Protein AF-A0A7S4L8C0-F1 (afdb_monomer_lite)

Structure (mmCIF, N/CA/C/O backbone):
data_AF-A0A7S4L8C0-F1
#
_entry.id   AF-A0A7S4L8C0-F1
#
loop_
_atom_site.group_PDB
_atom_site.id
_atom_site.type_symbol
_atom_site.label_atom_id
_atom_site.label_alt_id
_atom_site.label_comp_id
_atom_site.label_asym_id
_atom_site.label_entity_id
_atom_site.label_seq_id
_atom_site.pdbx_PDB_ins_code
_atom_site.Cartn_x
_atom_site.Cartn_y
_atom_site.Cartn_z
_atom_site.occupancy
_atom_site.B_iso_or_equiv
_atom_site.auth_seq_id
_atom_site.auth_comp_id
_atom_site.auth_asym_id
_atom_site.auth_atom_id
_atom_site.pdbx_PDB_model_num
ATOM 1 N N . GLU A 1 1 ? -30.169 19.885 42.956 1.00 51.06 1 GLU A N 1
ATOM 2 C CA . GLU A 1 1 ? -29.229 18.930 42.324 1.00 51.06 1 GLU A CA 1
ATOM 3 C C . GLU A 1 1 ? -29.943 17.876 41.478 1.00 51.06 1 GLU A C 1
ATOM 5 O O . GLU A 1 1 ? -29.486 17.626 40.374 1.00 51.06 1 GLU A O 1
ATOM 10 N N . SER A 1 2 ? -31.102 17.354 41.899 1.00 58.41 2 SER A N 1
ATOM 11 C CA . SER A 1 2 ? -31.858 16.333 41.149 1.00 58.41 2 SER A CA 1
ATOM 12 C C . SER A 1 2 ? -32.408 16.777 39.782 1.00 58.41 2 SER A C 1
ATOM 14 O O . SER A 1 2 ? -32.470 15.971 38.863 1.00 58.41 2 SER A O 1
ATOM 16 N N . GLU A 1 3 ? -32.777 18.050 39.609 1.00 56.84 3 GLU A N 1
ATOM 17 C CA . GLU A 1 3 ? -33.371 18.541 38.349 1.00 56.84 3 GLU A CA 1
ATOM 18 C C . GLU A 1 3 ? -32.349 18.739 37.212 1.00 56.84 3 GLU A C 1
ATOM 20 O O . GLU A 1 3 ? -32.721 18.715 36.041 1.00 56.84 3 GLU A O 1
ATOM 25 N N . PHE A 1 4 ? -31.057 18.893 37.532 1.00 52.84 4 PHE A N 1
ATOM 26 C CA . PHE A 1 4 ? -29.993 18.994 36.523 1.00 52.84 4 PHE A CA 1
ATOM 27 C C . PHE A 1 4 ? -29.571 17.616 35.996 1.00 52.84 4 PHE A C 1
ATOM 29 O O . PHE A 1 4 ? -29.261 17.492 34.816 1.00 52.84 4 PHE A O 1
ATOM 36 N N . GLU A 1 5 ? -29.586 16.574 36.833 1.00 55.16 5 GLU A N 1
ATOM 37 C CA . GLU A 1 5 ? -29.233 15.211 36.410 1.00 55.16 5 GLU A CA 1
ATOM 38 C C . GLU A 1 5 ? -30.290 14.588 35.487 1.00 55.16 5 GLU A C 1
ATOM 40 O O . GLU A 1 5 ? -29.944 13.890 34.531 1.00 55.16 5 GLU A O 1
ATOM 45 N N . ASP A 1 6 ? -31.574 14.888 35.703 1.00 57.06 6 ASP A N 1
ATOM 46 C CA . ASP A 1 6 ? -32.651 14.413 34.827 1.00 57.06 6 ASP A CA 1
ATOM 47 C C . ASP A 1 6 ? -32.673 15.122 33.460 1.00 57.06 6 ASP A C 1
ATOM 49 O O . ASP A 1 6 ? -33.120 14.532 32.477 1.00 57.06 6 ASP A O 1
ATOM 53 N N . ALA A 1 7 ? -32.108 16.332 33.348 1.00 57.97 7 ALA A N 1
ATOM 54 C CA . ALA A 1 7 ? -31.993 17.063 32.081 1.00 57.97 7 ALA A CA 1
ATOM 55 C C . ALA A 1 7 ? -30.892 16.518 31.144 1.00 57.97 7 ALA A C 1
ATOM 57 O O . ALA A 1 7 ? -30.900 16.803 29.946 1.00 57.97 7 ALA A O 1
ATOM 58 N N . VAL A 1 8 ? -29.948 15.724 31.668 1.00 55.94 8 VAL A N 1
ATOM 59 C CA . VAL A 1 8 ? -28.821 15.151 30.901 1.00 55.94 8 VAL A CA 1
ATOM 60 C C . VAL A 1 8 ? -29.068 13.678 30.531 1.00 55.94 8 VAL A C 1
ATOM 62 O O . VAL A 1 8 ? -28.393 13.137 29.650 1.00 55.94 8 VAL A O 1
ATOM 65 N N . LYS A 1 9 ? -30.088 13.031 31.120 1.00 52.81 9 LYS A N 1
ATOM 66 C CA . LYS A 1 9 ? -30.567 11.685 30.748 1.00 52.81 9 LYS A CA 1
ATOM 67 C C . LYS A 1 9 ? -31.195 11.694 29.350 1.00 52.81 9 LYS A C 1
ATOM 69 O O . LYS A 1 9 ? -32.405 11.756 29.183 1.00 52.81 9 LYS A O 1
ATOM 74 N N . GLY A 1 10 ? -30.355 11.624 28.326 1.00 59.06 10 GLY A N 1
ATOM 75 C CA . GLY A 1 10 ? -30.787 11.601 26.927 1.00 59.06 10 GLY A CA 1
ATOM 76 C C . GLY A 1 10 ? -29.887 12.388 25.985 1.00 59.06 10 GLY A C 1
ATOM 77 O O . GLY A 1 10 ? -30.025 12.254 24.769 1.00 59.06 10 GLY A O 1
ATOM 78 N N . ILE A 1 11 ? -28.930 13.156 26.515 1.00 60.97 11 ILE A N 1
ATOM 79 C CA . ILE A 1 11 ? -27.886 13.764 25.694 1.00 60.97 11 ILE A CA 1
ATOM 80 C C . ILE A 1 11 ? -26.954 12.633 25.256 1.00 60.97 11 ILE A C 1
ATOM 82 O O . ILE A 1 11 ? -26.118 12.159 26.026 1.00 60.97 11 ILE A O 1
ATOM 86 N N . LYS A 1 12 ? -27.129 12.160 24.015 1.00 63.03 12 LYS A N 1
ATOM 87 C CA . LYS A 1 12 ? -26.120 11.345 23.332 1.00 63.03 12 LYS A CA 1
ATOM 88 C C . LYS A 1 12 ? -24.845 12.176 23.301 1.00 63.03 12 LYS A C 1
ATOM 90 O O . LYS A 1 12 ? -24.741 13.115 22.523 1.00 63.03 12 LYS A O 1
ATOM 95 N N . VAL A 1 13 ? -23.916 11.864 24.196 1.00 64.56 13 VAL A N 1
ATOM 96 C CA . VAL A 1 13 ? -22.574 12.430 24.160 1.00 64.56 13 VAL A CA 1
ATOM 97 C C . VAL A 1 13 ? -21.994 12.033 22.810 1.00 64.56 13 VAL A C 1
ATOM 99 O O . VAL A 1 13 ? -21.927 10.837 22.511 1.00 64.56 13 VAL A O 1
ATOM 102 N N . ASP A 1 14 ? -21.640 13.017 21.984 1.00 72.75 14 ASP A N 1
ATOM 103 C CA . ASP A 1 14 ? -20.984 12.735 20.714 1.00 72.75 14 ASP A CA 1
ATOM 104 C C . ASP A 1 14 ? -19.759 11.854 20.987 1.00 72.75 14 ASP A C 1
ATOM 106 O O . ASP A 1 14 ? -19.018 12.119 21.946 1.00 72.75 14 ASP A O 1
ATOM 110 N N . PRO A 1 15 ? -19.548 10.780 20.208 1.00 75.31 15 PRO A N 1
ATOM 111 C CA . PRO A 1 15 ? -18.390 9.926 20.397 1.00 75.31 15 PRO A CA 1
ATOM 112 C C . PRO A 1 15 ? -17.127 10.791 20.331 1.00 75.31 15 PRO A C 1
ATOM 114 O O . PRO A 1 15 ? -16.811 11.387 19.302 1.00 75.31 15 PRO A O 1
ATOM 117 N N . LYS A 1 16 ? -16.410 10.890 21.456 1.00 75.06 16 LYS A N 1
ATOM 118 C CA . LYS A 1 16 ? -15.147 11.625 21.524 1.00 75.06 16 LYS A CA 1
ATOM 119 C C . LYS A 1 16 ? -14.088 10.828 20.773 1.00 75.06 16 LYS A C 1
ATOM 121 O O . LYS A 1 16 ? -13.561 9.851 21.298 1.00 75.06 16 LYS A O 1
ATOM 126 N N . ALA A 1 17 ? -13.777 11.249 19.552 1.00 74.81 17 ALA A N 1
ATOM 127 C CA . ALA A 1 17 ? -12.612 10.753 18.838 1.00 74.81 17 ALA A CA 1
ATOM 128 C C . ALA A 1 17 ? -11.342 11.213 19.570 1.00 74.81 17 ALA A C 1
ATOM 130 O O . ALA A 1 17 ? -11.156 12.406 19.815 1.00 74.81 17 ALA A O 1
ATOM 131 N N . ILE A 1 18 ? -10.480 10.266 19.936 1.00 77.44 18 ILE A N 1
ATOM 132 C CA . ILE A 1 18 ? -9.161 10.554 20.502 1.00 77.44 18 ILE A CA 1
ATOM 133 C C . ILE A 1 18 ? -8.167 10.536 19.336 1.00 77.44 18 ILE A C 1
ATOM 135 O O . ILE A 1 18 ? -7.998 9.481 18.721 1.00 77.44 18 ILE A O 1
ATOM 139 N N . PRO A 1 19 ? -7.543 11.673 18.978 1.00 77.81 19 PRO A N 1
ATOM 140 C CA . PRO A 1 19 ? -6.570 11.697 17.898 1.00 77.81 19 PRO A CA 1
ATOM 141 C C . PRO A 1 19 ? -5.265 11.018 18.331 1.00 77.81 19 PRO A C 1
ATOM 143 O O . PRO A 1 19 ? -4.780 11.234 19.442 1.00 77.81 19 PRO A O 1
ATOM 146 N N . TYR A 1 20 ? -4.679 10.243 17.421 1.00 78.12 20 TYR A N 1
ATOM 147 C CA . TYR A 1 20 ? -3.344 9.664 17.558 1.00 78.12 20 TYR A CA 1
ATOM 148 C C . TYR A 1 20 ? -2.473 10.139 16.401 1.00 78.12 20 TYR A C 1
ATOM 150 O O . TYR A 1 20 ? -2.937 10.216 15.264 1.00 78.12 20 TYR A O 1
ATOM 158 N N . SER A 1 21 ? -1.207 10.420 16.698 1.00 80.94 21 SER A N 1
ATOM 159 C CA . SER A 1 21 ? -0.220 10.853 15.712 1.00 80.94 21 SER A CA 1
ATOM 160 C C . SER A 1 21 ? 1.034 10.005 15.843 1.00 80.94 21 SER A C 1
ATOM 162 O O . SER A 1 21 ? 1.516 9.770 16.950 1.00 80.94 21 SER A O 1
ATOM 164 N N . ILE A 1 22 ? 1.579 9.582 14.708 1.00 81.12 22 ILE A N 1
ATOM 165 C CA . ILE A 1 22 ? 2.848 8.862 14.617 1.00 81.12 22 ILE A CA 1
ATOM 166 C C . ILE A 1 22 ? 3.771 9.692 13.731 1.00 81.12 22 ILE A C 1
ATOM 168 O O . ILE A 1 22 ? 3.345 10.207 12.697 1.00 81.12 22 ILE A O 1
ATOM 172 N N . ALA A 1 23 ? 5.031 9.839 14.138 1.00 83.06 23 ALA A N 1
ATOM 173 C CA . ALA A 1 23 ? 6.031 10.478 13.295 1.00 83.06 23 ALA A CA 1
ATOM 174 C C . ALA A 1 23 ? 6.238 9.652 12.014 1.00 83.06 23 ALA A C 1
ATOM 176 O O . ALA A 1 23 ? 6.508 8.452 12.075 1.00 83.06 23 ALA A O 1
ATOM 177 N N . HIS A 1 24 ? 6.122 10.304 10.861 1.00 83.19 24 HIS A N 1
ATOM 178 C CA . HIS A 1 24 ? 6.337 9.701 9.551 1.00 83.19 24 HIS A CA 1
ATOM 179 C C . HIS A 1 24 ? 7.545 10.366 8.887 1.00 83.19 24 HIS A C 1
ATOM 181 O O . HIS A 1 24 ? 7.682 11.588 8.932 1.00 83.19 24 HIS A O 1
ATOM 187 N N . ASN A 1 25 ? 8.440 9.567 8.303 1.00 82.75 25 ASN A N 1
ATOM 188 C CA . ASN A 1 25 ? 9.616 10.096 7.619 1.00 82.75 25 ASN A CA 1
ATOM 189 C C . ASN A 1 25 ? 9.250 10.521 6.191 1.00 82.75 25 ASN A C 1
ATOM 191 O O . ASN A 1 25 ? 8.965 9.673 5.343 1.00 82.75 25 ASN A O 1
ATOM 195 N N . GLY A 1 26 ? 9.270 11.828 5.943 1.00 85.69 26 GLY A N 1
ATOM 196 C CA . GLY A 1 26 ? 8.797 12.424 4.696 1.00 85.69 26 GLY A CA 1
ATOM 197 C C . GLY A 1 26 ? 7.276 12.547 4.627 1.00 85.69 26 GLY A C 1
ATOM 198 O O . GLY A 1 26 ? 6.541 12.175 5.546 1.00 85.69 26 GLY A O 1
ATOM 199 N N . THR A 1 27 ? 6.805 13.082 3.512 1.00 91.00 27 THR A N 1
ATOM 200 C CA . THR A 1 27 ? 5.388 13.287 3.210 1.00 91.00 27 THR A CA 1
ATOM 201 C C . THR A 1 27 ? 4.682 11.949 2.998 1.00 91.00 27 THR A C 1
ATOM 203 O O . THR A 1 27 ? 5.270 11.006 2.471 1.00 91.00 27 THR A O 1
ATOM 206 N N . VAL A 1 28 ? 3.424 11.848 3.437 1.00 92.44 28 VAL A N 1
ATOM 207 C CA . VAL A 1 28 ? 2.573 10.672 3.205 1.00 92.44 28 VAL A CA 1
ATOM 208 C C . VAL A 1 28 ? 1.857 10.843 1.867 1.00 92.44 28 VAL A C 1
ATOM 210 O O . VAL A 1 28 ? 0.908 11.620 1.777 1.00 92.44 28 VAL A O 1
ATOM 213 N N . ASN A 1 29 ? 2.275 10.097 0.846 1.00 94.06 29 ASN A N 1
ATOM 214 C CA . ASN A 1 29 ? 1.647 10.134 -0.479 1.00 94.06 29 ASN A CA 1
ATOM 215 C C . ASN A 1 29 ? 0.358 9.303 -0.512 1.00 94.06 29 ASN A C 1
ATOM 217 O O . ASN A 1 29 ? -0.633 9.691 -1.129 1.00 94.06 29 ASN A O 1
ATOM 221 N N . LYS A 1 30 ? 0.355 8.150 0.169 1.00 95.31 30 LYS A N 1
ATOM 222 C CA . LYS A 1 30 ? -0.806 7.255 0.240 1.00 95.31 30 LYS A CA 1
ATOM 223 C C . LYS A 1 30 ? -0.853 6.505 1.562 1.00 95.31 30 LYS A C 1
ATOM 225 O O . LYS A 1 30 ? 0.188 6.164 2.118 1.00 95.31 30 LYS A O 1
ATOM 230 N N . VAL A 1 31 ? -2.065 6.219 2.033 1.00 93.88 31 VAL A N 1
ATOM 231 C CA . VAL A 1 31 ? -2.330 5.390 3.212 1.00 93.88 31 VAL A CA 1
ATOM 232 C C . VAL A 1 31 ? -3.488 4.439 2.921 1.00 93.88 31 VAL A C 1
ATOM 234 O O . VAL A 1 31 ? -4.483 4.849 2.323 1.00 93.88 31 VAL A O 1
ATOM 237 N N . ILE A 1 32 ? -3.352 3.169 3.300 1.00 95.50 32 ILE A N 1
ATOM 238 C CA . ILE A 1 32 ? -4.385 2.142 3.105 1.00 95.50 32 ILE A CA 1
ATOM 239 C C . ILE A 1 32 ? -4.433 1.162 4.284 1.00 95.50 32 ILE A C 1
ATOM 241 O O . ILE A 1 32 ? -3.397 0.740 4.802 1.00 95.50 32 ILE A O 1
ATOM 245 N N . CYS A 1 33 ? -5.638 0.749 4.675 1.00 94.19 33 CYS A N 1
ATOM 246 C CA . CYS A 1 33 ? -5.840 -0.299 5.678 1.00 94.19 33 CYS A CA 1
ATOM 247 C C . CYS A 1 33 ? -5.854 -1.683 5.022 1.00 94.19 33 CYS A C 1
ATOM 249 O O . CYS A 1 33 ? -6.358 -1.842 3.907 1.00 94.19 33 CYS A O 1
ATOM 251 N N . MET A 1 34 ? -5.321 -2.686 5.716 1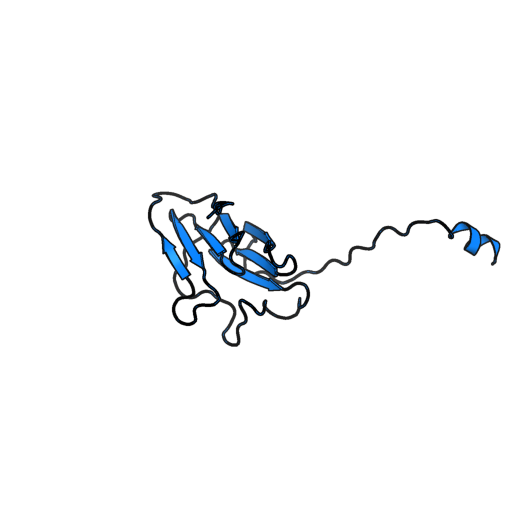.00 93.50 34 MET A N 1
ATOM 252 C CA . MET A 1 34 ? -5.357 -4.070 5.254 1.00 93.50 34 MET A CA 1
ATOM 253 C C . MET A 1 34 ? -6.793 -4.617 5.332 1.00 93.50 34 MET A C 1
ATOM 255 O O . MET A 1 34 ? -7.437 -4.484 6.373 1.00 93.50 34 MET A O 1
ATOM 259 N N . PRO A 1 35 ? -7.313 -5.256 4.270 1.00 94.25 35 PRO A N 1
ATOM 260 C CA . PRO A 1 35 ? -8.703 -5.709 4.243 1.00 94.25 35 PRO A CA 1
ATOM 261 C C . PRO A 1 35 ? -8.984 -6.851 5.231 1.00 94.25 35 PRO A C 1
ATOM 263 O O . PRO A 1 35 ? -10.083 -6.927 5.771 1.00 94.25 35 PRO A O 1
ATOM 266 N N . GLN A 1 36 ? -8.002 -7.720 5.495 1.00 93.19 36 GLN A N 1
ATOM 267 C CA . GLN A 1 36 ? -8.134 -8.838 6.437 1.00 93.19 36 GLN A CA 1
ATOM 268 C C . GLN A 1 36 ? -8.002 -8.397 7.904 1.00 93.19 36 GLN A C 1
ATOM 270 O O . GLN A 1 36 ? -8.567 -9.041 8.785 1.00 93.19 36 GLN A O 1
ATOM 275 N N . SER A 1 37 ? -7.273 -7.308 8.169 1.00 91.44 37 SER A N 1
ATOM 276 C CA . SER A 1 37 ? -7.074 -6.752 9.511 1.00 91.44 37 SER A CA 1
ATOM 277 C C . SER A 1 37 ? -7.000 -5.219 9.449 1.00 91.44 37 SER A C 1
ATOM 279 O O . SER A 1 37 ? -5.915 -4.667 9.251 1.00 91.44 37 SER A O 1
ATOM 281 N N . PRO A 1 38 ? -8.131 -4.503 9.612 1.00 89.31 38 PRO A N 1
ATOM 282 C CA . PRO A 1 38 ? -8.190 -3.043 9.458 1.00 89.31 38 PRO A CA 1
ATOM 283 C C . PRO A 1 38 ? -7.339 -2.238 10.448 1.00 89.31 38 PRO A C 1
ATOM 285 O O . PRO A 1 38 ? -7.174 -1.033 10.271 1.00 89.31 38 PRO A O 1
ATOM 288 N N . THR A 1 39 ? -6.811 -2.886 11.486 1.00 88.19 39 THR A N 1
ATOM 289 C CA . THR A 1 39 ? -5.885 -2.291 12.456 1.00 88.19 39 THR A CA 1
ATOM 290 C C . THR A 1 39 ? -4.482 -2.157 11.872 1.00 88.19 39 THR A C 1
ATOM 292 O O . THR A 1 39 ? -3.702 -1.329 12.333 1.00 88.19 39 THR A O 1
ATOM 295 N N . ILE A 1 40 ? -4.170 -2.909 10.812 1.00 88.12 40 ILE A N 1
ATOM 296 C CA . ILE A 1 40 ? -2.905 -2.814 10.094 1.00 88.12 40 ILE A CA 1
ATOM 297 C C . ILE A 1 40 ? -3.037 -1.800 8.960 1.00 88.12 40 ILE A C 1
ATOM 299 O O . ILE A 1 40 ? -3.886 -1.923 8.074 1.00 88.12 40 ILE A O 1
ATOM 303 N N . VAL A 1 41 ? -2.153 -0.808 8.965 1.00 90.69 41 VAL A N 1
ATOM 304 C CA . VAL A 1 41 ? -2.158 0.315 8.026 1.00 90.69 41 VAL A CA 1
ATOM 305 C C . VAL A 1 41 ? -0.802 0.408 7.343 1.00 90.69 41 VAL A C 1
ATOM 307 O O . VAL A 1 41 ? 0.223 0.421 8.017 1.00 90.69 41 VAL A O 1
ATOM 310 N N . ALA A 1 42 ? -0.784 0.502 6.015 1.00 91.31 42 ALA A N 1
ATOM 311 C CA . ALA A 1 42 ? 0.423 0.829 5.260 1.00 91.31 42 ALA A CA 1
ATOM 312 C C . ALA A 1 42 ? 0.392 2.283 4.793 1.00 91.31 42 ALA A C 1
ATOM 314 O O . ALA A 1 42 ? -0.652 2.770 4.353 1.00 91.31 42 ALA A O 1
ATOM 315 N N . SER A 1 43 ? 1.545 2.947 4.833 1.00 91.94 43 SER A N 1
ATOM 316 C CA . SER A 1 43 ? 1.773 4.239 4.191 1.00 91.94 43 SER A CA 1
ATOM 317 C C . SER A 1 43 ? 2.917 4.165 3.185 1.00 91.94 43 SER A C 1
ATOM 319 O O . SER A 1 43 ? 3.844 3.376 3.354 1.00 91.94 43 SER A O 1
ATOM 321 N N . LEU A 1 44 ? 2.851 5.006 2.152 1.00 91.94 44 LEU A N 1
ATOM 322 C CA . LEU A 1 44 ? 3.917 5.227 1.175 1.00 91.94 44 LEU A CA 1
ATOM 323 C C . LEU A 1 44 ? 4.433 6.660 1.309 1.00 91.94 44 LEU A C 1
ATOM 325 O O . LEU A 1 44 ? 3.638 7.604 1.271 1.00 91.94 44 LEU A O 1
ATOM 329 N N . SER A 1 45 ? 5.746 6.811 1.477 1.00 90.44 45 SER A N 1
ATOM 330 C CA . SER A 1 45 ? 6.403 8.114 1.569 1.00 90.44 45 SER A CA 1
ATOM 331 C C . SER A 1 45 ? 6.836 8.663 0.210 1.00 90.44 45 SER A C 1
ATOM 333 O O . SER A 1 45 ? 6.990 7.916 -0.758 1.00 90.44 45 SER A O 1
ATOM 335 N N . GLU A 1 46 ? 7.128 9.964 0.166 1.00 87.38 46 GLU A N 1
ATOM 336 C CA . GLU A 1 46 ? 7.769 10.623 -0.987 1.00 87.38 46 GLU A CA 1
ATOM 337 C C . GLU A 1 46 ? 9.119 9.996 -1.382 1.00 87.38 46 GLU A C 1
ATOM 339 O O . GLU A 1 46 ? 9.548 10.087 -2.527 1.00 87.38 46 GLU A O 1
ATOM 344 N N . TYR A 1 47 ? 9.784 9.304 -0.455 1.00 86.44 47 TYR A N 1
ATOM 345 C CA . TYR A 1 47 ? 11.039 8.596 -0.717 1.00 86.44 47 TYR A CA 1
ATOM 346 C C . TYR A 1 47 ? 10.825 7.175 -1.262 1.00 86.44 47 TYR A C 1
ATOM 348 O O . TYR A 1 47 ? 11.787 6.432 -1.429 1.00 86.44 47 TYR A O 1
ATOM 356 N N . GLY A 1 48 ? 9.576 6.758 -1.487 1.00 84.25 48 GLY A N 1
ATOM 357 C CA . GLY A 1 48 ? 9.246 5.386 -1.876 1.00 84.25 48 GLY A CA 1
ATOM 358 C C . GLY A 1 48 ? 9.310 4.385 -0.719 1.00 84.25 48 GLY A C 1
ATOM 359 O O . GLY A 1 48 ? 9.162 3.184 -0.938 1.00 84.25 48 GLY A O 1
ATOM 360 N N . THR A 1 49 ? 9.519 4.852 0.516 1.00 85.19 49 THR A N 1
ATOM 361 C CA . THR A 1 49 ? 9.533 3.998 1.707 1.00 85.19 49 THR A CA 1
ATOM 362 C C . THR A 1 49 ? 8.112 3.599 2.072 1.00 85.19 49 THR A C 1
ATOM 364 O O . THR A 1 49 ? 7.237 4.455 2.219 1.00 85.19 49 THR A O 1
ATOM 367 N N . ILE A 1 50 ? 7.897 2.304 2.285 1.00 87.81 50 ILE A N 1
ATOM 368 C CA . ILE A 1 50 ? 6.633 1.777 2.793 1.00 87.81 50 ILE A CA 1
ATOM 369 C C . ILE A 1 50 ? 6.778 1.502 4.283 1.00 87.81 50 ILE A C 1
ATOM 371 O O . ILE A 1 50 ? 7.657 0.744 4.695 1.00 87.81 50 ILE A O 1
ATOM 375 N N . ASN A 1 51 ? 5.897 2.094 5.083 1.00 85.75 51 ASN A N 1
ATOM 376 C CA . ASN A 1 51 ? 5.811 1.834 6.515 1.00 85.75 51 ASN A CA 1
ATOM 377 C C . ASN A 1 51 ? 4.525 1.066 6.815 1.00 85.75 51 ASN A C 1
ATOM 379 O O . ASN A 1 51 ? 3.483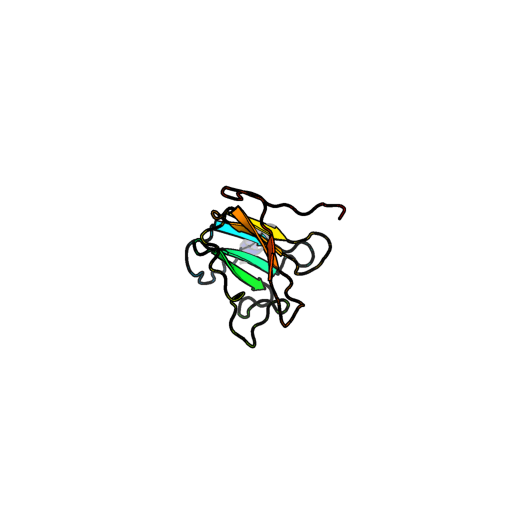 1.364 6.234 1.00 85.75 51 ASN A O 1
ATOM 383 N N . VAL A 1 52 ? 4.588 0.096 7.730 1.00 86.75 52 VAL A N 1
ATOM 384 C CA . VAL A 1 52 ? 3.417 -0.676 8.163 1.00 86.75 52 VAL A CA 1
ATOM 385 C C . VAL A 1 52 ? 3.236 -0.543 9.672 1.00 86.75 52 VAL A C 1
ATOM 387 O O . VAL A 1 52 ? 4.116 -0.895 10.460 1.00 86.75 52 VAL A O 1
ATOM 390 N N . TYR A 1 53 ? 2.072 -0.041 10.060 1.00 84.31 53 TYR A N 1
ATOM 391 C CA . TYR A 1 53 ? 1.673 0.252 11.430 1.00 84.31 53 TYR A CA 1
ATOM 392 C C . TYR A 1 53 ? 0.576 -0.709 11.873 1.00 84.31 53 TYR A C 1
ATOM 394 O O . TYR A 1 53 ? -0.220 -1.160 11.055 1.00 84.31 53 TYR A O 1
ATOM 402 N N . ASP A 1 54 ? 0.522 -0.994 13.169 1.00 85.50 54 ASP A N 1
ATOM 403 C CA . ASP A 1 54 ? -0.580 -1.712 13.804 1.00 85.50 54 ASP A CA 1
ATOM 404 C C . ASP A 1 54 ? -1.195 -0.795 14.862 1.00 85.50 54 ASP A C 1
ATOM 406 O O . ASP A 1 54 ? -0.527 -0.411 15.820 1.00 85.50 54 ASP A O 1
ATOM 410 N N . TRP A 1 55 ? -2.449 -0.399 14.655 1.00 76.25 55 TRP A N 1
ATOM 411 C CA . TRP A 1 55 ? -3.165 0.556 15.497 1.00 76.25 55 TRP A CA 1
ATOM 412 C C . TRP A 1 55 ? -3.722 -0.053 16.787 1.00 76.25 55 TRP A C 1
ATOM 414 O O . TRP A 1 55 ? -4.022 0.688 17.716 1.00 76.25 55 TRP A O 1
ATOM 424 N N . ASP A 1 56 ? -3.823 -1.378 16.895 1.00 75.69 56 ASP A N 1
ATOM 425 C CA . ASP A 1 56 ? -4.097 -2.008 18.196 1.00 75.69 56 ASP A CA 1
ATOM 426 C C . ASP A 1 56 ? -2.839 -1.996 19.066 1.00 75.69 56 ASP A C 1
ATOM 428 O O . ASP A 1 56 ? -2.894 -1.948 20.295 1.00 75.69 56 ASP A O 1
ATOM 432 N N . ASN A 1 57 ? -1.683 -1.984 18.407 1.00 69.69 57 ASN A N 1
ATOM 433 C CA . ASN A 1 57 ? -0.374 -1.958 19.023 1.00 69.69 57 ASN A CA 1
ATOM 434 C C . ASN A 1 57 ? 0.384 -0.679 18.653 1.00 69.69 57 ASN A C 1
ATOM 436 O O . ASN A 1 57 ? 1.580 -0.779 18.421 1.00 69.69 57 ASN A O 1
ATOM 440 N N . VAL A 1 58 ? -0.268 0.501 18.631 1.00 57.41 58 VAL A N 1
ATOM 441 C CA . VAL A 1 58 ? 0.249 1.810 18.122 1.00 57.41 58 VAL A CA 1
ATOM 442 C C . VAL A 1 58 ? 1.709 2.118 18.509 1.00 57.41 58 VAL A C 1
ATOM 444 O O . VAL A 1 58 ? 2.414 2.848 17.819 1.00 57.41 58 VAL A O 1
ATOM 447 N N . LEU A 1 59 ? 2.184 1.557 19.621 1.00 53.91 59 LEU A N 1
ATOM 448 C CA . LEU A 1 59 ? 3.548 1.687 20.133 1.00 53.91 59 LEU A CA 1
ATOM 449 C C . LEU A 1 59 ? 4.572 0.698 19.524 1.00 53.91 59 LEU A C 1
ATOM 451 O O . LEU A 1 59 ? 5.712 0.658 19.988 1.00 53.91 59 LEU A O 1
ATOM 455 N N . ARG A 1 60 ? 4.198 -0.139 18.544 1.00 52.34 60 ARG A N 1
ATOM 456 C CA . ARG A 1 60 ? 5.026 -1.201 17.944 1.00 52.34 60 ARG A CA 1
ATOM 457 C C . ARG A 1 60 ? 4.727 -1.359 16.438 1.00 52.34 60 ARG A C 1
ATOM 459 O O . ARG A 1 60 ? 3.568 -1.274 16.040 1.00 52.34 60 ARG A O 1
ATOM 466 N N . PRO A 1 61 ? 5.735 -1.620 15.584 1.00 52.25 61 PRO A N 1
ATOM 467 C CA . PRO A 1 61 ? 5.498 -1.970 14.181 1.00 52.25 61 PRO A CA 1
ATOM 468 C C . PRO A 1 61 ? 4.668 -3.261 14.074 1.00 52.25 61 PRO A C 1
ATOM 470 O O . PRO A 1 61 ? 4.817 -4.165 14.903 1.00 52.25 61 PRO A O 1
ATOM 473 N N . ALA A 1 62 ? 3.797 -3.351 13.060 1.00 51.81 62 ALA A N 1
ATOM 474 C CA . ALA A 1 62 ? 2.866 -4.471 12.900 1.00 51.81 62 ALA A CA 1
ATOM 475 C C . ALA A 1 62 ? 3.591 -5.821 12.884 1.00 51.81 62 ALA A C 1
ATOM 477 O O . ALA A 1 62 ? 4.574 -5.986 12.166 1.00 51.81 62 ALA A O 1
ATOM 478 N N . LYS A 1 63 ? 3.074 -6.817 13.619 1.00 50.94 63 LYS A N 1
ATOM 479 C CA . LYS A 1 63 ? 3.726 -8.131 13.800 1.00 50.94 63 LYS A CA 1
ATOM 480 C C . LYS A 1 63 ? 3.991 -8.887 12.492 1.00 50.94 63 LYS A C 1
ATOM 482 O O . LYS A 1 63 ? 4.956 -9.633 12.390 1.00 50.94 63 LYS A O 1
ATOM 487 N N . ILE A 1 64 ? 3.157 -8.670 11.477 1.00 50.97 64 ILE A N 1
ATOM 488 C CA . ILE A 1 64 ? 3.326 -9.277 10.146 1.00 50.97 64 ILE A CA 1
ATOM 489 C C . ILE A 1 64 ? 4.595 -8.746 9.464 1.00 50.97 64 ILE A C 1
ATOM 491 O O . ILE A 1 64 ? 5.247 -9.464 8.717 1.00 50.97 64 ILE A O 1
ATOM 495 N N . TRP A 1 65 ? 4.978 -7.515 9.791 1.00 53.03 65 TRP A N 1
ATOM 496 C CA . TRP A 1 65 ? 6.151 -6.811 9.291 1.00 53.03 65 TRP A CA 1
ATOM 497 C C . TRP A 1 65 ? 7.171 -6.541 10.413 1.00 53.03 65 TRP A C 1
ATOM 499 O O . TRP A 1 65 ? 8.000 -5.639 10.283 1.00 53.03 65 TRP A O 1
ATOM 509 N N . SER A 1 66 ? 7.109 -7.290 11.530 1.00 41.59 66 SER A N 1
ATOM 510 C CA . SER A 1 66 ? 7.873 -6.958 12.734 1.00 41.59 66 SER A CA 1
ATOM 511 C C . SER A 1 66 ? 9.363 -7.104 12.518 1.00 41.59 66 SER A C 1
ATOM 513 O O . SER A 1 66 ? 9.890 -8.187 12.251 1.00 41.59 66 SER A O 1
ATOM 515 N N . SER A 1 67 ? 10.020 -5.984 12.753 1.00 41.19 67 SER A N 1
ATOM 516 C CA . SER A 1 67 ? 11.438 -5.841 12.949 1.00 41.19 67 SER A CA 1
ATOM 517 C C . SER A 1 67 ? 11.850 -6.271 14.358 1.00 41.19 67 SER A C 1
ATOM 519 O O . SER A 1 67 ? 11.744 -5.487 15.299 1.00 41.19 67 SER A O 1
ATOM 521 N N . GLU A 1 68 ? 12.416 -7.462 14.504 1.00 38.41 68 GLU A N 1
ATOM 522 C CA . GLU A 1 68 ? 13.670 -7.518 15.273 1.00 38.41 68 GLU A CA 1
ATOM 523 C C . GLU A 1 68 ? 14.840 -6.933 14.445 1.00 38.41 68 GLU A C 1
ATOM 525 O O . GLU A 1 68 ? 15.891 -6.644 14.995 1.00 38.41 68 GLU A O 1
ATOM 530 N N . ASP A 1 69 ? 14.603 -6.630 13.160 1.00 43.06 69 ASP A N 1
ATOM 531 C CA . ASP A 1 69 ? 15.477 -5.882 12.249 1.00 43.06 69 ASP A CA 1
ATOM 532 C C . ASP A 1 69 ? 14.720 -4.700 11.644 1.00 43.06 69 ASP A C 1
ATOM 534 O O . ASP A 1 69 ? 13.794 -4.893 10.854 1.00 43.06 69 ASP A O 1
ATOM 538 N N . SER A 1 70 ? 15.049 -3.489 12.092 1.00 37.28 70 SER A N 1
ATOM 539 C CA . SER A 1 70 ? 14.463 -2.193 11.722 1.00 37.28 70 SER A CA 1
ATOM 540 C C . SER A 1 70 ? 13.750 -2.146 10.357 1.00 37.28 70 SER A C 1
ATOM 542 O O . SER A 1 70 ? 14.392 -2.101 9.313 1.00 37.28 70 SER A O 1
ATOM 544 N N . SER A 1 71 ? 12.417 -2.147 10.416 1.00 45.34 71 SER A N 1
ATOM 545 C CA . SER A 1 71 ? 11.400 -1.428 9.628 1.00 45.34 71 SER A CA 1
ATOM 546 C C . SER A 1 71 ? 11.740 -0.804 8.261 1.00 45.34 71 SER A C 1
ATOM 548 O O . SER A 1 71 ? 11.219 0.265 7.954 1.00 45.34 71 SER A O 1
ATOM 550 N N . GLN A 1 72 ? 12.562 -1.422 7.420 1.00 47.47 72 GLN A N 1
ATOM 551 C CA . GLN A 1 72 ? 12.776 -1.016 6.030 1.00 47.47 72 GLN A CA 1
ATOM 552 C C . GLN A 1 72 ? 12.747 -2.263 5.145 1.00 47.47 72 GLN A C 1
ATOM 554 O O . GLN A 1 72 ? 13.412 -3.258 5.428 1.00 47.47 72 GLN A O 1
ATOM 559 N N . VAL A 1 73 ? 11.960 -2.225 4.071 1.00 49.31 73 VAL A N 1
ATOM 560 C CA . VAL A 1 73 ? 12.115 -3.176 2.965 1.00 49.31 73 VAL A CA 1
ATOM 561 C C . VAL A 1 73 ? 13.448 -2.839 2.280 1.00 49.31 73 VAL A C 1
ATOM 563 O O . VAL A 1 73 ? 13.575 -1.713 1.799 1.00 49.31 73 VAL A O 1
ATOM 566 N N . PRO A 1 74 ? 14.460 -3.730 2.263 1.00 47.56 74 PRO A N 1
ATOM 567 C CA . PRO A 1 74 ? 15.783 -3.359 1.767 1.00 47.56 74 PRO A CA 1
ATOM 568 C C . PRO A 1 74 ? 15.859 -3.207 0.234 1.00 47.56 74 PRO A C 1
ATOM 570 O O . PRO A 1 74 ? 15.378 -4.060 -0.508 1.00 47.56 74 PRO A O 1
ATOM 573 N N . GLU A 1 75 ? 16.574 -2.149 -0.176 1.00 47.03 75 GLU A N 1
ATOM 574 C CA . GLU A 1 75 ? 17.594 -2.102 -1.250 1.00 47.03 75 GLU A CA 1
ATOM 575 C C . GLU A 1 75 ? 17.231 -1.976 -2.739 1.00 47.03 75 GLU A C 1
ATOM 577 O O . GLU A 1 75 ? 18.051 -2.234 -3.618 1.00 47.03 75 GLU A O 1
ATOM 582 N N . SER A 1 76 ? 16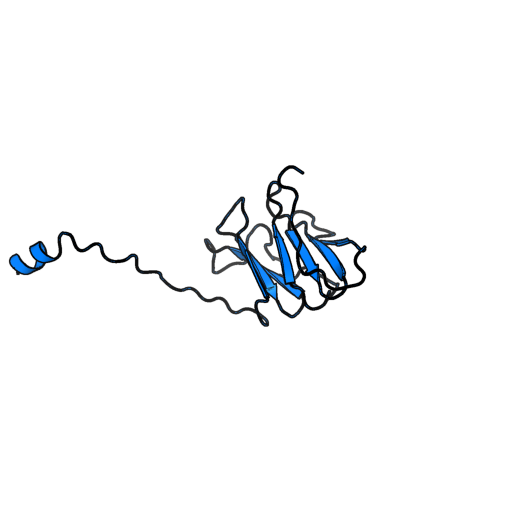.108 -1.356 -3.058 1.00 51.59 76 SER A N 1
ATOM 583 C CA . SER A 1 76 ? 16.102 -0.473 -4.228 1.00 51.59 76 SER A CA 1
ATOM 584 C C . SER A 1 76 ? 15.307 0.751 -3.848 1.00 51.59 76 SER A C 1
ATOM 586 O O . SER A 1 76 ? 14.104 0.624 -3.666 1.00 51.59 76 SER A O 1
ATOM 588 N N . ASN A 1 77 ? 15.970 1.898 -3.663 1.00 62.25 77 ASN A N 1
ATOM 589 C CA . ASN A 1 77 ? 15.280 3.179 -3.543 1.00 62.25 77 ASN A CA 1
ATOM 590 C C . ASN A 1 77 ? 14.528 3.390 -4.864 1.00 62.25 77 ASN A C 1
ATOM 592 O O . ASN A 1 77 ? 15.153 3.788 -5.850 1.00 62.25 77 ASN A O 1
ATOM 596 N N . PRO A 1 78 ? 13.230 3.075 -4.935 1.00 65.19 78 PRO A N 1
ATOM 597 C CA . PRO A 1 78 ? 12.527 3.020 -6.204 1.00 65.19 78 PRO A CA 1
ATOM 598 C C . PRO A 1 78 ? 12.139 4.423 -6.686 1.00 65.19 78 PRO A C 1
ATOM 600 O O . PRO A 1 78 ? 11.576 4.578 -7.774 1.00 65.19 78 PRO A O 1
ATOM 603 N N . GLY A 1 79 ? 12.481 5.432 -5.876 1.00 76.25 79 GLY A N 1
ATOM 604 C CA . GLY A 1 79 ? 12.006 6.789 -5.976 1.00 76.25 79 GLY A CA 1
ATOM 605 C C . GLY A 1 79 ? 10.594 6.924 -5.422 1.00 76.25 79 GLY A C 1
ATOM 606 O O . GLY A 1 79 ? 9.956 5.964 -4.976 1.00 76.25 79 GLY A O 1
ATOM 607 N N . GLU A 1 80 ? 10.113 8.155 -5.481 1.00 88.94 80 GLU A N 1
ATOM 608 C CA . GLU A 1 80 ? 8.745 8.525 -5.155 1.00 88.94 80 GLU A CA 1
ATOM 609 C C . GLU A 1 80 ? 7.718 7.597 -5.817 1.00 88.94 80 GLU A C 1
ATOM 611 O O . GLU A 1 80 ? 7.886 7.160 -6.960 1.00 88.94 80 GLU A O 1
ATOM 616 N N . GLY A 1 81 ? 6.638 7.298 -5.096 1.00 89.94 81 GLY A N 1
ATOM 617 C CA . GLY A 1 81 ? 5.529 6.512 -5.618 1.00 89.94 81 GLY A CA 1
ATOM 618 C C . GLY A 1 81 ? 4.173 7.013 -5.143 1.00 89.94 81 GLY A C 1
ATOM 619 O O . GLY A 1 81 ? 4.060 7.741 -4.154 1.00 89.94 81 GLY A O 1
ATOM 620 N N . TRP A 1 82 ? 3.145 6.583 -5.869 1.00 93.00 82 TRP A N 1
ATOM 621 C CA . TRP A 1 82 ? 1.751 7.014 -5.695 1.00 93.00 82 TRP A CA 1
ATOM 622 C C . TRP A 1 82 ? 0.786 5.832 -5.594 1.00 93.00 82 TRP A C 1
ATOM 624 O O . TRP A 1 82 ? -0.314 5.940 -5.040 1.00 93.00 82 TRP A O 1
ATOM 634 N N . ALA A 1 83 ? 1.201 4.669 -6.091 1.00 95.69 83 ALA A N 1
ATOM 635 C CA . ALA A 1 83 ? 0.384 3.477 -6.109 1.00 95.69 83 ALA A CA 1
ATOM 636 C C . ALA A 1 83 ? 0.729 2.565 -4.927 1.00 95.69 83 ALA A C 1
ATOM 638 O O . ALA A 1 83 ? 1.889 2.249 -4.679 1.00 95.69 83 ALA A O 1
ATOM 639 N N . LEU A 1 84 ? -0.302 2.134 -4.203 1.00 96.06 84 LEU A N 1
ATOM 640 C CA . LEU A 1 84 ? -0.204 1.240 -3.054 1.00 96.06 84 LEU A CA 1
ATOM 641 C C . LEU A 1 84 ? -1.515 0.454 -2.955 1.00 96.06 84 LEU A C 1
ATOM 643 O O . LEU A 1 84 ? -2.584 1.077 -2.967 1.00 96.06 84 LEU A O 1
ATOM 647 N N . ALA A 1 85 ? -1.447 -0.877 -2.875 1.00 96.88 85 ALA A N 1
ATOM 648 C CA . ALA A 1 85 ? -2.622 -1.737 -2.729 1.00 96.88 85 ALA A CA 1
ATOM 649 C C . ALA A 1 85 ? -2.307 -3.041 -1.984 1.00 96.88 85 ALA A C 1
ATOM 651 O O . ALA A 1 85 ? -1.391 -3.775 -2.359 1.00 96.88 85 ALA A O 1
ATOM 652 N N . TRP A 1 86 ? -3.109 -3.361 -0.968 1.00 95.81 86 TRP A N 1
ATOM 653 C CA . TRP A 1 86 ? -3.096 -4.670 -0.312 1.00 95.81 86 TRP A CA 1
ATOM 654 C C . TRP A 1 86 ? -3.757 -5.723 -1.196 1.00 95.81 86 TRP A C 1
ATOM 656 O O . TRP A 1 86 ? -4.773 -5.448 -1.839 1.00 95.81 86 TRP A O 1
ATOM 666 N N . ASN A 1 87 ? -3.219 -6.938 -1.175 1.00 95.00 87 ASN A N 1
ATOM 667 C CA . ASN A 1 87 ? -3.900 -8.091 -1.736 1.00 95.00 87 ASN A CA 1
ATOM 668 C C . ASN A 1 87 ? -5.178 -8.366 -0.927 1.00 95.00 87 ASN A C 1
ATOM 670 O O . ASN A 1 87 ? -5.170 -8.400 0.306 1.00 95.00 87 ASN A O 1
ATOM 674 N N . LEU A 1 88 ? -6.295 -8.549 -1.630 1.00 94.00 88 LEU A N 1
ATOM 675 C CA . LEU A 1 88 ? -7.613 -8.710 -1.015 1.00 94.00 88 LEU A CA 1
ATOM 676 C C . LEU A 1 88 ? -7.832 -10.105 -0.410 1.00 94.00 88 LEU A C 1
ATOM 678 O O . LEU A 1 88 ? -8.713 -10.280 0.429 1.00 94.00 88 LEU A O 1
ATOM 682 N N . ARG A 1 89 ? -7.044 -11.100 -0.827 1.00 91.75 89 ARG A N 1
ATOM 683 C CA . ARG A 1 89 ? -7.163 -12.503 -0.413 1.00 91.75 89 ARG A CA 1
ATOM 684 C C . ARG A 1 89 ? -6.051 -12.925 0.527 1.00 91.75 89 ARG A C 1
ATOM 686 O O . ARG A 1 89 ? -6.315 -13.510 1.573 1.00 91.75 89 ARG A O 1
ATOM 693 N N . GLU A 1 90 ? -4.820 -12.607 0.163 1.00 91.31 90 GLU A N 1
ATOM 694 C CA . GLU A 1 90 ? -3.632 -13.028 0.883 1.00 91.31 90 GLU A CA 1
ATOM 695 C C . GLU A 1 90 ? -3.170 -11.953 1.864 1.00 91.31 90 GLU A C 1
ATOM 697 O O . GLU A 1 90 ? -2.665 -10.893 1.495 1.00 91.31 90 GLU A O 1
ATOM 702 N N . GLU A 1 91 ? -3.334 -12.260 3.148 1.00 90.38 91 GLU A N 1
ATOM 703 C CA . GLU A 1 91 ? -2.954 -11.383 4.248 1.00 90.38 91 GLU A CA 1
ATOM 704 C C . GLU A 1 91 ? -1.465 -11.004 4.191 1.00 90.38 91 GLU A C 1
ATOM 706 O O . GLU A 1 91 ? -0.574 -11.865 4.174 1.00 90.38 91 GLU A O 1
ATOM 711 N N . GLY A 1 92 ? -1.209 -9.696 4.234 1.00 89.12 92 GLY A N 1
ATOM 712 C CA . GLY A 1 92 ? 0.132 -9.125 4.301 1.00 89.12 92 GLY A CA 1
ATOM 713 C C . GLY A 1 92 ? 0.801 -8.888 2.949 1.00 89.12 92 GLY A C 1
ATOM 714 O O . GLY A 1 92 ? 1.808 -8.184 2.924 1.00 89.12 92 GLY A O 1
ATOM 715 N N . ILE A 1 93 ? 0.271 -9.410 1.839 1.00 92.12 93 ILE A N 1
ATOM 716 C CA . ILE A 1 93 ? 0.843 -9.139 0.514 1.00 92.12 93 ILE A CA 1
ATOM 717 C C . ILE A 1 93 ? 0.434 -7.742 0.053 1.00 92.12 93 ILE A C 1
ATOM 719 O O . ILE A 1 93 ? -0.734 -7.360 0.125 1.00 92.12 93 ILE A O 1
ATOM 723 N N . LEU A 1 94 ? 1.407 -6.982 -0.437 1.00 93.38 94 LEU A N 1
ATOM 724 C CA . LEU A 1 94 ? 1.243 -5.589 -0.835 1.00 93.38 94 LEU A CA 1
ATOM 725 C C . LEU A 1 94 ? 1.861 -5.367 -2.214 1.00 93.38 94 LEU A C 1
ATOM 727 O O . LEU A 1 94 ? 2.880 -5.970 -2.535 1.00 93.38 94 LEU A O 1
ATOM 731 N N . ALA A 1 95 ? 1.270 -4.483 -3.009 1.00 94.88 95 ALA A N 1
ATOM 732 C CA . ALA A 1 95 ? 1.869 -3.963 -4.229 1.00 94.88 95 ALA A CA 1
ATOM 733 C C . ALA A 1 95 ? 2.099 -2.456 -4.100 1.00 94.88 95 ALA A C 1
ATOM 735 O O . ALA A 1 95 ? 1.227 -1.748 -3.584 1.00 94.88 95 ALA A O 1
ATOM 736 N N . SER A 1 96 ? 3.224 -1.967 -4.614 1.00 94.69 96 SER A N 1
ATOM 737 C CA . SER A 1 96 ? 3.487 -0.539 -4.797 1.00 94.69 96 SER A CA 1
ATOM 738 C C . SER A 1 96 ? 3.901 -0.226 -6.229 1.00 94.69 96 SER A C 1
ATOM 740 O O . SER A 1 96 ? 4.433 -1.079 -6.935 1.00 94.69 96 SER A O 1
ATOM 742 N N . GLY A 1 97 ? 3.642 1.003 -6.666 1.00 94.56 97 GLY A N 1
ATOM 743 C CA . GLY A 1 97 ? 4.064 1.515 -7.966 1.00 94.56 97 GLY A CA 1
ATOM 744 C C . GLY A 1 97 ? 4.717 2.885 -7.823 1.00 94.56 97 GLY A C 1
ATOM 745 O O . GLY A 1 97 ? 4.286 3.711 -7.011 1.00 94.56 97 GLY A O 1
ATOM 746 N N . HIS A 1 98 ? 5.781 3.086 -8.597 1.00 92.25 98 HIS A N 1
ATOM 747 C CA . HIS A 1 98 ? 6.703 4.209 -8.448 1.00 92.25 98 HIS A CA 1
ATOM 748 C C . HIS A 1 98 ? 6.837 5.030 -9.732 1.00 92.25 98 HIS A C 1
ATOM 750 O O . HIS A 1 98 ? 6.524 4.567 -10.833 1.00 92.25 98 HIS A O 1
ATOM 756 N N . ASN A 1 99 ? 7.350 6.253 -9.591 1.00 92.62 99 ASN A N 1
ATOM 757 C CA . ASN A 1 99 ? 7.569 7.193 -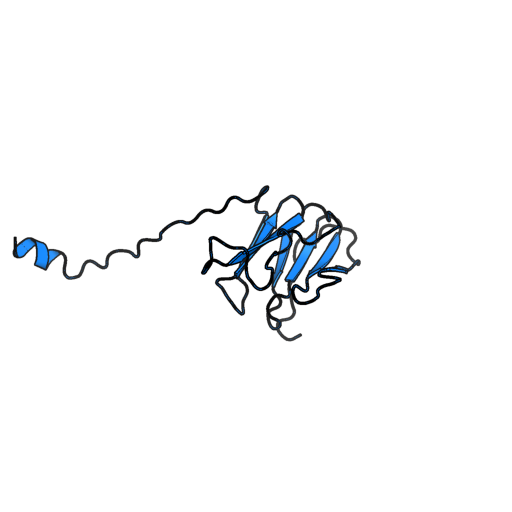10.692 1.00 92.62 99 ASN A CA 1
ATOM 758 C C . ASN A 1 99 ? 8.566 6.651 -11.738 1.00 92.62 99 ASN A C 1
ATOM 760 O O . ASN A 1 99 ? 8.509 6.989 -12.917 1.00 92.62 99 ASN A O 1
ATOM 764 N N . SER A 1 100 ? 9.442 5.734 -11.321 1.00 89.94 100 SER A N 1
ATOM 765 C CA . SER A 1 100 ? 10.370 5.006 -12.193 1.00 89.94 100 SER A CA 1
ATOM 766 C C . SER A 1 100 ? 9.695 4.041 -13.179 1.00 89.94 100 SER A C 1
ATOM 768 O O . SER A 1 100 ? 10.371 3.518 -14.060 1.00 89.94 100 SER A O 1
ATOM 770 N N . GLY A 1 101 ? 8.391 3.775 -13.046 1.00 90.94 101 GLY A N 1
ATOM 771 C CA . GLY A 1 101 ? 7.690 2.740 -13.815 1.00 90.94 101 GLY A CA 1
ATOM 772 C C . GLY A 1 101 ? 7.782 1.340 -13.206 1.00 90.94 101 GLY A C 1
ATOM 773 O O . GLY A 1 101 ? 7.196 0.391 -13.727 1.00 90.94 101 GLY A O 1
ATOM 774 N N . MET A 1 102 ? 8.491 1.197 -12.085 1.00 91.12 102 MET A N 1
ATOM 775 C CA . MET A 1 102 ? 8.611 -0.073 -11.380 1.00 91.12 102 MET A CA 1
ATOM 776 C C . MET A 1 102 ? 7.378 -0.355 -10.523 1.00 91.12 102 MET A C 1
ATOM 778 O O . MET A 1 102 ? 6.864 0.529 -9.829 1.00 91.12 102 MET A O 1
ATOM 782 N N . ILE A 1 103 ? 6.958 -1.620 -10.529 1.00 93.44 103 ILE A N 1
ATOM 783 C CA . ILE A 1 103 ? 6.001 -2.174 -9.571 1.00 93.44 103 ILE A CA 1
ATOM 784 C C . ILE A 1 103 ? 6.768 -3.092 -8.623 1.00 93.44 103 ILE A C 1
ATOM 786 O O . ILE A 1 103 ? 7.558 -3.915 -9.076 1.00 93.44 103 ILE A O 1
ATOM 790 N N . PHE A 1 104 ? 6.521 -2.996 -7.320 1.00 91.69 104 PHE A N 1
ATOM 791 C CA . PHE A 1 104 ? 7.055 -3.942 -6.343 1.00 91.69 104 PHE A CA 1
ATOM 792 C C . PHE A 1 104 ? 5.931 -4.771 -5.747 1.00 91.69 104 PHE A C 1
ATOM 794 O O . PHE A 1 104 ? 4.897 -4.245 -5.347 1.00 91.69 104 PHE A O 1
ATOM 801 N N . LEU A 1 105 ? 6.151 -6.081 -5.674 1.00 92.38 105 LEU A N 1
ATOM 802 C CA . LEU A 1 105 ? 5.317 -7.015 -4.928 1.00 92.38 105 LEU A CA 1
ATOM 803 C C . LEU A 1 105 ? 6.042 -7.381 -3.643 1.00 92.38 105 LEU A C 1
ATOM 805 O O . LEU A 1 105 ? 7.163 -7.890 -3.694 1.00 92.38 105 LEU A O 1
ATOM 809 N N . HIS A 1 106 ? 5.411 -7.135 -2.501 1.00 90.38 106 HIS A N 1
ATOM 810 C CA . HIS A 1 106 ? 6.008 -7.351 -1.197 1.00 90.38 106 HIS A CA 1
ATOM 811 C C . HIS A 1 106 ? 5.358 -8.518 -0.452 1.00 90.38 106 HIS A C 1
ATOM 813 O O . HIS A 1 106 ? 4.137 -8.590 -0.310 1.00 90.38 106 HIS A O 1
ATOM 819 N N . TYR A 1 107 ? 6.204 -9.405 0.068 1.00 87.69 107 TYR A N 1
ATOM 820 C CA . TYR A 1 107 ? 5.837 -10.654 0.722 1.00 87.69 107 TYR A CA 1
ATOM 821 C C . TYR A 1 107 ? 6.463 -10.705 2.122 1.00 87.69 107 TYR A C 1
ATOM 823 O O . TYR A 1 107 ? 7.589 -11.185 2.281 1.00 87.69 107 TYR A O 1
ATOM 831 N N . PRO A 1 108 ? 5.762 -10.242 3.170 1.00 75.31 108 PRO A N 1
ATOM 832 C CA . PRO A 1 108 ? 6.343 -10.134 4.510 1.00 75.31 108 PRO A CA 1
ATOM 833 C C . PRO A 1 108 ? 6.727 -11.482 5.127 1.00 75.31 108 PRO A C 1
ATOM 835 O O . PRO A 1 108 ? 7.623 -11.558 5.964 1.00 75.31 108 PRO A O 1
ATOM 838 N N . LYS A 1 109 ? 6.067 -12.566 4.699 1.00 72.88 109 LYS A N 1
ATOM 839 C CA . LYS A 1 109 ? 6.301 -13.928 5.199 1.00 72.88 109 LYS A CA 1
ATOM 840 C C . LYS A 1 109 ? 7.590 -14.562 4.644 1.00 72.88 109 LYS A C 1
ATOM 842 O O . LYS A 1 109 ? 8.015 -15.596 5.156 1.00 72.88 109 LYS A O 1
ATOM 847 N N . ILE A 1 110 ? 8.222 -13.969 3.625 1.00 71.50 110 ILE A N 1
ATOM 848 C CA . ILE A 1 110 ? 9.450 -14.488 3.004 1.00 71.50 110 ILE A CA 1
ATOM 849 C C . ILE A 1 110 ? 10.666 -13.842 3.677 1.00 71.50 110 ILE A C 1
ATOM 851 O O . ILE A 1 110 ? 10.831 -12.626 3.634 1.00 71.50 110 ILE A O 1
ATOM 855 N N . LYS A 1 111 ? 11.537 -14.652 4.290 1.00 62.56 111 LYS A N 1
ATOM 856 C CA . LYS A 1 111 ? 12.704 -14.153 5.042 1.00 62.56 111 LYS A CA 1
ATOM 857 C C . LYS A 1 111 ? 13.780 -13.524 4.149 1.00 62.56 111 LYS A C 1
ATOM 859 O O . LYS A 1 111 ? 14.266 -12.452 4.489 1.00 62.56 111 LYS A O 1
ATOM 864 N N . ASP A 1 112 ? 14.081 -14.141 3.005 1.00 58.12 112 ASP A N 1
ATOM 865 C CA . ASP A 1 112 ? 15.281 -13.809 2.213 1.00 58.12 112 ASP A CA 1
ATOM 866 C C . ASP A 1 112 ? 15.018 -12.864 1.029 1.00 58.12 112 ASP A C 1
ATOM 868 O O . ASP A 1 112 ? 15.940 -12.257 0.491 1.00 58.12 112 ASP A O 1
ATOM 872 N N . LYS A 1 113 ? 13.756 -12.714 0.607 1.00 59.72 113 LYS A N 1
ATOM 873 C CA . LYS A 1 113 ? 13.361 -11.799 -0.471 1.00 59.72 113 LYS A CA 1
ATOM 874 C C . LYS A 1 113 ? 11.955 -11.269 -0.230 1.00 59.72 113 LYS A C 1
ATOM 876 O O . LYS A 1 113 ? 10.976 -11.739 -0.804 1.00 59.72 113 LYS A O 1
ATOM 881 N N . ARG A 1 114 ? 11.869 -10.264 0.642 1.00 74.75 114 ARG A N 1
ATOM 882 C CA . ARG A 1 114 ? 10.602 -9.617 1.008 1.00 74.75 114 ARG A CA 1
ATOM 883 C C . ARG A 1 114 ? 9.971 -8.840 -0.142 1.00 74.75 114 ARG A C 1
ATOM 885 O O . ARG A 1 114 ? 8.835 -8.399 0.008 1.00 74.75 114 ARG A O 1
ATOM 892 N N . SER A 1 115 ? 10.663 -8.619 -1.264 1.00 83.56 115 SER A N 1
ATOM 893 C CA . SER A 1 115 ? 10.107 -7.879 -2.404 1.00 83.56 115 SER A CA 1
ATOM 894 C C . SER A 1 115 ? 10.649 -8.319 -3.761 1.00 83.56 115 SER A C 1
ATOM 896 O O . SER A 1 115 ? 11.812 -8.702 -3.897 1.00 83.56 115 SER A O 1
ATOM 898 N N . ILE A 1 116 ? 9.785 -8.262 -4.772 1.00 87.06 116 ILE A N 1
ATOM 899 C CA . ILE A 1 116 ? 10.085 -8.584 -6.169 1.00 87.06 116 ILE A CA 1
ATOM 900 C C . ILE A 1 116 ? 9.706 -7.374 -7.023 1.00 87.06 116 ILE A C 1
ATOM 902 O O . ILE A 1 116 ? 8.566 -6.923 -6.961 1.00 87.06 116 ILE A O 1
ATOM 906 N N . ALA A 1 117 ? 10.655 -6.870 -7.812 1.00 88.25 117 ALA A N 1
ATOM 907 C CA . ALA A 1 117 ? 10.398 -5.839 -8.810 1.00 88.25 117 ALA A CA 1
ATOM 908 C C . ALA A 1 117 ? 9.807 -6.461 -10.082 1.00 88.25 117 ALA A C 1
ATOM 910 O O . ALA A 1 117 ? 10.261 -7.513 -10.539 1.00 88.25 117 ALA A O 1
ATOM 911 N N . VAL A 1 118 ? 8.810 -5.793 -10.648 1.00 90.62 118 VAL A N 1
ATOM 912 C CA . VAL A 1 118 ? 8.173 -6.114 -11.920 1.00 90.62 118 VAL A CA 1
ATOM 913 C C . VAL A 1 118 ? 8.359 -4.918 -12.844 1.00 90.62 118 VAL A C 1
ATOM 915 O O . VAL A 1 118 ? 7.986 -3.789 -12.517 1.00 90.62 118 VAL A O 1
ATOM 918 N N . GLU A 1 119 ? 8.951 -5.187 -14.001 1.00 89.00 119 GLU A N 1
ATOM 919 C CA . GLU A 1 119 ? 9.196 -4.208 -15.054 1.00 89.00 119 GLU A CA 1
ATOM 920 C C . GLU A 1 119 ? 8.150 -4.365 -16.164 1.00 89.00 119 GLU A C 1
ATOM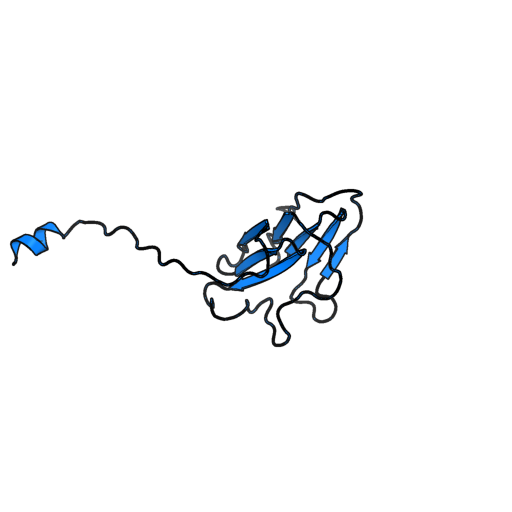 922 O O . GLU A 1 119 ? 7.707 -5.473 -16.469 1.00 89.00 119 GLU A O 1
ATOM 927 N N . GLY A 1 120 ? 7.750 -3.252 -16.778 1.00 88.38 120 GLY A N 1
ATOM 928 C CA . GLY A 1 120 ? 6.781 -3.264 -17.878 1.00 88.38 120 GLY A CA 1
ATOM 929 C C . GLY A 1 120 ? 6.240 -1.887 -18.249 1.00 88.38 120 GLY A C 1
ATOM 930 O O . GLY A 1 120 ? 5.860 -1.670 -19.398 1.00 88.38 120 GLY A O 1
ATOM 931 N N . HIS A 1 121 ? 6.254 -0.938 -17.312 1.00 92.56 121 HIS A N 1
ATOM 932 C CA . HIS A 1 121 ? 5.892 0.450 -17.584 1.00 92.56 121 HIS A CA 1
ATOM 933 C C . HIS A 1 121 ? 7.136 1.287 -17.890 1.00 92.56 121 HIS A C 1
ATOM 935 O O . HIS A 1 121 ? 8.178 1.138 -17.260 1.00 92.56 121 HIS A O 1
ATOM 941 N N . SER A 1 122 ? 7.013 2.195 -18.858 1.00 92.88 122 SER A N 1
ATOM 942 C CA . SER A 1 122 ? 8.064 3.149 -19.241 1.00 92.88 122 SER A CA 1
ATOM 943 C C . SER A 1 122 ? 7.910 4.521 -18.572 1.00 92.88 122 SER A C 1
ATOM 945 O O . SER A 1 122 ? 8.600 5.469 -18.938 1.00 92.88 122 SER A O 1
ATOM 947 N N . SER A 1 123 ? 6.944 4.661 -17.666 1.00 92.88 123 SER A N 1
ATOM 948 C CA . SER A 1 123 ? 6.570 5.910 -17.000 1.00 92.88 123 SER A CA 1
ATOM 949 C C . SER A 1 123 ? 5.925 5.616 -15.650 1.00 92.88 123 SER A C 1
ATOM 951 O O . SER A 1 123 ? 5.596 4.464 -15.375 1.00 92.88 123 SER A O 1
ATOM 953 N N . SER A 1 124 ? 5.682 6.666 -14.862 1.00 94.62 124 SER A N 1
ATOM 954 C CA . SER A 1 124 ? 5.071 6.589 -13.533 1.00 94.62 124 SER A CA 1
ATOM 955 C C . SER A 1 124 ? 3.876 5.638 -13.445 1.00 94.62 124 SER A C 1
ATOM 957 O O . SER A 1 124 ? 2.955 5.677 -14.270 1.00 94.62 124 SER A O 1
ATOM 959 N N . VAL A 1 125 ? 3.893 4.798 -12.408 1.00 95.50 125 VAL A N 1
ATOM 960 C CA . VAL A 1 125 ? 2.765 3.949 -12.027 1.00 95.50 125 VAL A CA 1
ATOM 961 C C . VAL A 1 125 ? 1.950 4.671 -10.958 1.00 95.50 125 VAL A C 1
ATOM 963 O O . VAL A 1 125 ? 2.258 4.623 -9.770 1.00 95.50 125 VAL A O 1
ATOM 966 N N . GLU A 1 126 ? 0.876 5.320 -11.396 1.00 95.00 126 GLU A N 1
ATOM 967 C CA . GLU A 1 126 ? -0.007 6.120 -10.532 1.00 95.00 126 GLU A CA 1
ATOM 968 C C . GLU A 1 126 ? -1.036 5.276 -9.764 1.00 95.00 126 GLU A C 1
ATOM 970 O O . GLU A 1 126 ? -1.576 5.683 -8.734 1.00 95.00 126 GLU A O 1
ATOM 975 N N . CYS A 1 127 ? -1.334 4.072 -10.260 1.00 94.88 127 CYS A N 1
ATOM 976 C CA . CYS A 1 127 ? -2.319 3.185 -9.657 1.00 94.88 127 CYS A CA 1
ATOM 977 C C . CYS A 1 127 ? -1.938 1.716 -9.839 1.00 94.88 127 CYS A C 1
ATOM 979 O O . CYS A 1 127 ? -1.451 1.310 -10.890 1.00 94.88 127 CYS A O 1
ATOM 981 N N . VAL A 1 128 ? -2.221 0.921 -8.809 1.00 95.25 128 VAL A N 1
ATOM 982 C CA . VAL A 1 128 ? -2.176 -0.539 -8.835 1.00 95.25 128 VAL A CA 1
ATOM 983 C C . VAL A 1 128 ? -3.411 -1.050 -8.111 1.00 95.25 128 VAL A C 1
ATOM 985 O O . VAL A 1 128 ? -3.869 -0.448 -7.136 1.00 95.25 128 VAL A O 1
ATOM 988 N N . CYS A 1 129 ? -3.961 -2.156 -8.590 1.00 94.81 129 CYS A N 1
ATOM 989 C CA . CYS A 1 129 ? -5.045 -2.853 -7.921 1.00 94.81 129 CYS A C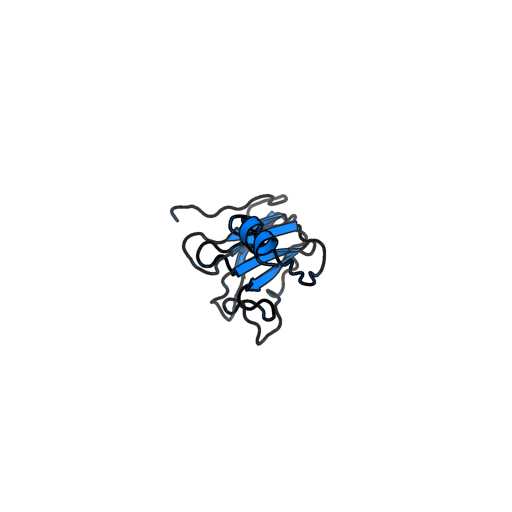A 1
ATOM 990 C C . CYS A 1 129 ? -4.848 -4.354 -8.090 1.00 94.81 129 CYS A C 1
ATOM 992 O O . CYS A 1 129 ? -4.322 -4.814 -9.103 1.00 94.81 129 CYS A O 1
ATOM 994 N N . TRP A 1 130 ? -5.256 -5.098 -7.072 1.00 94.19 130 TRP A N 1
ATOM 995 C CA . TRP A 1 130 ? -5.311 -6.548 -7.138 1.00 94.19 130 TRP A CA 1
ATOM 996 C C . TRP A 1 130 ? -6.627 -6.967 -7.772 1.00 94.19 130 TRP A C 1
ATOM 998 O O . TRP A 1 130 ? -7.652 -6.300 -7.588 1.00 94.19 130 TRP A O 1
ATOM 1008 N N . SER A 1 131 ? -6.603 -8.080 -8.499 1.00 92.06 131 SER A N 1
ATOM 1009 C CA . SER A 1 131 ? -7.841 -8.694 -8.951 1.00 92.06 131 SER A CA 1
ATOM 1010 C C . SER A 1 131 ? -8.690 -9.060 -7.724 1.00 92.06 131 SER A C 1
ATOM 1012 O O . SER A 1 131 ? -8.165 -9.537 -6.717 1.00 92.06 131 SER A O 1
ATOM 1014 N N . PRO A 1 132 ? -10.014 -8.838 -7.756 1.00 86.94 132 PRO A N 1
ATOM 1015 C CA . PRO A 1 132 ? -10.883 -9.299 -6.679 1.00 86.94 132 PRO A CA 1
ATOM 1016 C C . PRO A 1 132 ? -10.987 -10.826 -6.661 1.00 86.94 132 PRO A C 1
ATOM 1018 O O . PRO A 1 132 ? -11.378 -11.407 -5.645 1.00 86.94 132 PRO A O 1
ATOM 1021 N N . THR A 1 133 ? -10.688 -11.474 -7.794 1.00 85.62 133 THR A N 1
ATOM 1022 C CA . THR A 1 133 ? -10.862 -12.910 -7.973 1.00 85.62 133 THR A CA 1
ATOM 1023 C C . THR A 1 133 ? -9.574 -13.709 -7.876 1.00 85.62 133 THR A C 1
ATOM 1025 O O . THR A 1 133 ? -9.655 -14.860 -7.446 1.00 85.62 133 THR A O 1
ATOM 1028 N N . GLU A 1 134 ? -8.432 -13.111 -8.204 1.00 58.75 134 GLU A N 1
ATOM 1029 C CA . GLU A 1 134 ? -7.125 -13.768 -8.357 1.00 58.75 134 GLU A CA 1
ATOM 1030 C C . GLU A 1 134 ? -6.046 -13.107 -7.495 1.00 58.75 134 GLU A C 1
ATOM 1032 O O . GLU A 1 134 ? -5.985 -11.857 -7.468 1.00 58.75 134 GLU A O 1
#

InterPro domains:
  IPR001680 WD40 repeat [PF00400] (118-133)
  IPR015943 WD40/YVTN repeat-like-containing domain superfamily [G3DSA:2.130.10.10] (2-134)
  IPR036322 WD40-repeat-containing domain superfamily [SSF50978] (22-133)
  IPR051972 Glutamate-rich WD repeat-containing [PTHR45903] (9-134)

Foldseek 3Di:
DVVVVVVCVPPPDPPDDDDDDDDDDADFLDKDAAQVQRQWMWTAHQQRWIAIAGNVPNVAGDPLQHDVPDGTQDDDSLGGFQEKEHDNPDPPWIWTWAQCQWIKIADSPDDPHRIDIDHDGNGTDNYDYHDPVD

Organism: Guillardia theta (NCBI:txid55529)

Secondary structure (DSSP, 8-state):
-HHHHHHHTT--------------SS-EEEEEE-SS-TTEEEEEETTS-EEEEESTTTTSB-GGG--SS-S---S-----EEEEEE-SSSTT-EEEEETTS-EEEE-TT-SS-SEEEE---SS--------S--

pLDDT: mean 78.31, std 17.18, range [37.28, 96.88]

Sequence (134 aa):
ESEFEDAVKGIKVDPKAIPYSIAHNGTVNKVICMPQSPTIVASLSEYGTINVYDWDNVLRPAKIWSSEDSSQVPESNPGEGWALAWNLREEGILASGHNSGMIFLHYPKIKDKRSIAVEGHSSSVECVCWSPTE

Radius of gyration: 19.75 Å; chains: 1; bounding box: 51×34×62 Å